Protein 3Q8I (pdb70)

Organism: Anopheles gambiae (NCBI:txid7165)

B-factor: mean 22.58, std 7.29, range [9.78, 54.96]

InterPro domains:
  IPR006170 Pheromone/general odorant binding protein [PF01395] (26-139)
  IPR006170 Pheromone/general odorant binding protein [SM00708] (39-143)
  IPR036728 Pheromone/general odorant binding protein superfamily [G3DSA:1.10.238.20] (27-150)
  IPR036728 Pheromone/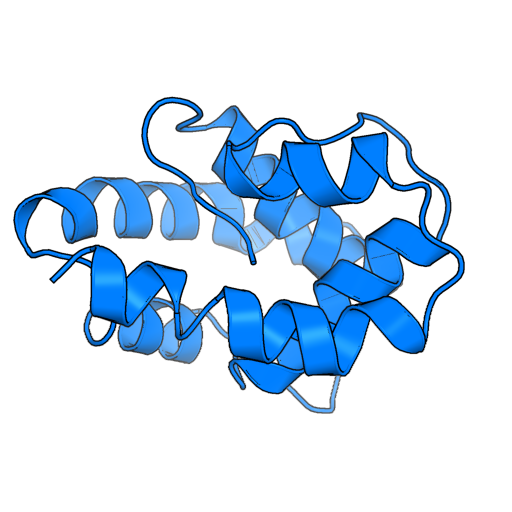general odorant binding protein superfamily [SSF47565] (26-150)

Sequence (123 aa):
TMKQLTNSSMDMMRQACAPKFKVEEAELHGLRKSIFPANPDKELKCYAMCIAQMAGTMTKKGEISFSKTMAQIEEAMLLPPEMKTMAKEALTHCKDTQTSYKDPCDKAYFSAKCAADFTPDTFMFP

Foldseek 3Di:
DVCVLVVVQVVLCVVQLVVFPDDPVQSVVQQLLDHDPDDDLRVLVSLVSSQVVLVQQDPQLAGHLVSQLVCLVPRDDPVQSVLQNVLCVQLVCVLVVDPDSSCSRRVSSNSSSVSCSPRRGHD

Radius of gyration: 13.11 Å; Cα contacts (8 Å, |Δi|>4): 155; chains: 1; bounding box: 26×31×33 Å

Solvent-accessible surface area: 7012 Å² total; per-residue (Å²): 122,83,73,124,11,47,88,32,8,47,124,38,51,128,41,0,15,108,141,45,186,32,58,154,83,60,19,121,11,0,30,164,7,120,17,29,78,131,11,86,131,52,1,25,29,0,1,35,18,6,14,74,95,34,37,12,8,54,108,93,3,101,27,21,71,81,115,30,61,59,73,14,87,78,72,36,36,105,155,42,37,95,81,19,67,85,3,22,75,116,7,84,97,33,25,110,96,67,205,48,42,10,26,31,6,0,31,17,10,40,29,9,1,88,71,15,74,139,44,47,59,20,12

Secondary structure (DSSP, 8-state):
-HHHHHHHHHHHHHHHGGGS---HHHHHHHHTT---SS--HHHHHHHHHHHHHTT-B-TTSPBPHHHHHHHHHHHS-GGGHHHHHHHHHHHTTGGGG-SSHHHHHHHHHHHHHHH-TTT----

Structure (mmCIF, N/CA/C/O backbone):
data_3Q8I
#
_entry.id   3Q8I
#
_cell.length_a   55.239
_cell.length_b   66.364
_cell.length_c   33.666
_cell.angle_alpha   90.00
_cell.angle_beta   90.00
_cell.angle_gamma   90.00
#
_symmetry.space_group_name_H-M   'P 21 21 2'
#
loop_
_entity.id
_entity.type
_entity.pdbx_description
1 polymer 'Odorant binding protein'
2 non-polymer 'PHOSPHATE ION'
3 non-polymer INDOLE
4 water water
#
loop_
_atom_site.group_PDB
_atom_site.id
_atom_site.type_symbol
_atom_site.label_atom_id
_atom_site.label_alt_id
_atom_site.label_comp_id
_atom_site.label_asym_id
_atom_site.label_entity_id
_atom_site.label_seq_id
_atom_site.pdbx_PDB_ins_code
_atom_site.Cartn_x
_atom_site.Cartn_y
_atom_site.Cartn_z
_atom_site.occupancy
_atom_site.B_iso_or_equiv
_atom_site.auth_seq_id
_atom_site.auth_comp_id
_atom_site.auth_asym_id
_atom_site.auth_atom_id
_atom_site.pdbx_PDB_model_num
ATOM 1 N N . THR A 1 2 ? 1.091 1.432 5.261 1.00 27.74 2 THR A N 1
ATOM 2 C CA . THR A 1 2 ? 1.722 2.696 4.796 1.00 28.80 2 THR A CA 1
ATOM 3 C C . THR A 1 2 ? 2.627 3.170 5.925 1.00 27.77 2 THR A C 1
ATOM 4 O O . THR A 1 2 ? 2.475 2.702 7.062 1.00 26.89 2 THR A O 1
ATOM 8 N N . MET A 1 3 ? 3.545 4.092 5.630 1.00 28.04 3 MET A N 1
ATOM 9 C CA . MET A 1 3 ? 4.416 4.655 6.663 1.00 28.51 3 MET A CA 1
ATOM 10 C C . MET A 1 3 ? 3.624 5.360 7.757 1.00 27.48 3 MET A C 1
ATOM 11 O O . MET A 1 3 ? 4.037 5.337 8.912 1.00 27.48 3 MET A O 1
ATOM 16 N N . LYS A 1 4 ? 2.506 5.990 7.398 1.00 26.78 4 LYS A N 1
ATOM 17 C CA . LYS A 1 4 ? 1.671 6.684 8.393 1.00 26.60 4 LYS A CA 1
ATOM 18 C C . LYS A 1 4 ? 1.050 5.715 9.406 1.00 25.67 4 LYS A C 1
ATOM 19 O O . LYS A 1 4 ? 0.980 6.047 10.591 1.00 25.78 4 LYS A O 1
ATOM 21 N N . GLN A 1 5 ? 0.588 4.548 8.937 1.00 24.82 5 GLN A N 1
ATOM 22 C CA . GLN A 1 5 ? 0.101 3.474 9.806 1.00 24.34 5 GLN A CA 1
ATOM 23 C C . GLN A 1 5 ? 1.229 3.021 10.754 1.00 23.95 5 GLN A C 1
ATOM 24 O O . GLN A 1 5 ? 1.004 2.812 11.946 1.00 24.01 5 GLN A O 1
ATOM 30 N N . LEU A 1 6 ? 2.427 2.838 10.215 1.00 22.98 6 LEU A N 1
ATOM 31 C CA . LEU A 1 6 ? 3.552 2.411 11.033 1.00 23.11 6 LEU A CA 1
ATOM 32 C C . LEU A 1 6 ? 3.931 3.492 12.056 1.00 22.09 6 LEU A C 1
ATOM 33 O O . LEU A 1 6 ? 4.045 3.193 13.234 1.00 21.53 6 LEU A O 1
ATOM 38 N N . THR A 1 7 ? 4.093 4.734 11.596 1.00 22.95 7 THR A N 1
ATOM 39 C CA . THR A 1 7 ? 4.427 5.889 12.454 1.00 23.46 7 THR A CA 1
ATOM 40 C C . THR A 1 7 ? 3.381 6.102 13.524 1.00 22.23 7 THR A C 1
ATOM 41 O O . THR A 1 7 ? 3.720 6.370 14.689 1.00 22.44 7 THR A O 1
ATOM 45 N N . ASN A 1 8 ? 2.107 6.016 13.139 1.00 20.65 8 ASN A N 1
ATOM 46 C CA . ASN A 1 8 ? 1.027 6.214 14.109 1.00 20.21 8 ASN A CA 1
ATOM 47 C C . ASN A 1 8 ? 1.042 5.120 15.196 1.00 19.19 8 ASN A C 1
ATOM 48 O O . ASN A 1 8 ? 0.785 5.390 16.382 1.00 18.15 8 ASN A O 1
ATOM 53 N N A SER A 1 9 ? 1.333 3.894 14.764 0.50 18.27 9 SER A N 1
ATOM 54 N N B SER A 1 9 ? 1.345 3.891 14.783 0.50 18.47 9 SER A N 1
ATOM 55 C CA A SER A 1 9 ? 1.484 2.742 15.658 0.50 17.79 9 SER A CA 1
ATOM 56 C CA B SER A 1 9 ? 1.453 2.764 15.716 0.50 18.17 9 SER A CA 1
ATOM 57 C C A SER A 1 9 ? 2.589 3.008 16.688 0.50 17.52 9 SER A C 1
ATOM 58 C C B SER A 1 9 ? 2.601 2.996 16.709 0.50 17.73 9 SER A C 1
ATOM 59 O O A SER A 1 9 ? 2.380 2.870 17.895 0.50 16.95 9 SER A O 1
ATOM 60 O O B SER A 1 9 ? 2.431 2.821 17.918 0.50 17.18 9 SER A O 1
ATOM 65 N N . MET A 1 10 ? 3.756 3.408 16.186 1.00 17.08 10 MET A N 1
ATOM 66 C CA . MET A 1 10 ? 4.908 3.760 17.020 1.00 17.43 10 MET A CA 1
ATOM 67 C C . MET A 1 10 ? 4.630 4.904 17.993 1.00 16.84 10 MET A C 1
ATOM 68 O O . MET A 1 10 ? 5.021 4.829 19.169 1.00 16.15 10 MET A O 1
ATOM 73 N N . ASP A 1 11 ? 3.917 5.930 17.523 1.00 17.62 11 ASP A N 1
ATOM 74 C CA . ASP A 1 11 ? 3.514 7.022 18.409 1.00 17.74 11 ASP A CA 1
ATOM 75 C C . ASP A 1 11 ? 2.657 6.511 19.540 1.00 17.42 11 ASP A C 1
ATOM 76 O O . ASP A 1 11 ? 2.802 6.966 20.683 1.00 16.19 11 ASP A O 1
ATOM 81 N N . MET A 1 12 ? 1.789 5.539 19.228 1.00 17.27 12 MET A N 1
ATOM 82 C CA . MET A 1 12 ? 0.879 4.972 20.227 1.00 18.63 12 MET A CA 1
ATOM 83 C C . MET A 1 12 ? 1.660 4.267 21.366 1.00 17.87 12 MET A C 1
ATOM 84 O O . MET A 1 12 ? 1.368 4.437 22.558 1.00 17.82 12 MET A O 1
ATOM 89 N N . MET A 1 13 ? 2.665 3.499 20.973 1.00 16.25 13 MET A N 1
ATOM 90 C CA . MET A 1 13 ? 3.548 2.806 21.905 1.00 16.69 13 MET A CA 1
ATOM 91 C C . MET A 1 13 ? 4.377 3.811 22.701 1.00 15.19 13 MET A C 1
ATOM 92 O O . MET A 1 13 ? 4.490 3.700 23.916 1.00 14.38 13 MET A O 1
ATOM 97 N N . ARG A 1 14 ? 4.934 4.807 22.020 1.00 14.73 14 ARG A N 1
ATOM 98 C CA . ARG A 1 14 ? 5.647 5.865 22.734 1.00 15.70 14 ARG A CA 1
ATOM 99 C C . ARG A 1 14 ? 4.760 6.480 23.825 1.00 16.05 14 ARG A C 1
ATOM 100 O O . ARG A 1 14 ? 5.213 6.691 24.950 1.00 16.08 14 ARG A O 1
ATOM 108 N N . GLN A 1 15 ? 3.500 6.762 23.494 1.00 16.85 15 GLN A N 1
ATOM 109 C CA . GLN A 1 15 ? 2.631 7.549 24.391 1.00 19.22 15 GLN A CA 1
ATOM 110 C C . GLN A 1 15 ? 2.239 6.722 25.590 1.00 19.01 15 GLN A C 1
ATOM 111 O O . GLN A 1 15 ? 2.039 7.272 26.676 1.00 18.99 15 GLN A O 1
ATOM 117 N N . ALA A 1 16 ? 2.145 5.399 25.391 1.00 18.85 16 ALA A N 1
ATOM 118 C CA . ALA A 1 16 ? 1.905 4.466 26.498 1.00 19.70 16 ALA A CA 1
ATOM 119 C C . ALA A 1 16 ? 3.130 4.315 27.411 1.00 19.02 16 ALA A C 1
ATOM 120 O O . ALA A 1 16 ? 2.990 4.193 28.624 1.00 20.11 16 ALA A O 1
ATOM 122 N N . CYS A 1 17 ? 4.331 4.319 26.840 1.00 17.25 17 CYS A N 1
ATOM 123 C CA . CYS A 1 17 ? 5.511 4.082 27.663 1.00 16.85 17 CYS A CA 1
ATOM 124 C C . CYS A 1 17 ? 6.190 5.320 28.207 1.00 16.43 17 CYS A C 1
ATOM 125 O O . CYS A 1 17 ? 6.567 5.342 29.376 1.00 16.38 17 CYS A O 1
ATOM 128 N N . ALA A 1 18 ? 6.365 6.340 27.370 1.00 16.60 18 ALA A N 1
ATOM 129 C CA . ALA A 1 18 ? 7.158 7.510 27.761 1.00 17.86 18 ALA A CA 1
ATOM 130 C C . ALA A 1 18 ? 6.714 8.177 29.080 1.00 18.58 18 ALA A C 1
ATOM 131 O O . ALA A 1 18 ? 7.574 8.528 29.882 1.00 19.81 18 ALA A O 1
ATOM 133 N N . PRO A 1 19 ? 5.396 8.348 29.315 1.00 19.76 19 PRO A N 1
ATOM 134 C CA . PRO A 1 19 ? 5.000 9.027 30.560 1.00 21.55 19 PRO A CA 1
ATOM 135 C C . PRO A 1 19 ? 5.468 8.333 31.843 1.00 22.13 19 PRO A C 1
ATOM 136 O O . PRO A 1 19 ? 5.597 8.994 32.853 1.00 22.54 19 PRO A O 1
ATOM 140 N N . LYS A 1 20 ? 5.762 7.026 31.783 1.00 20.96 20 LYS A N 1
ATOM 141 C CA . LYS A 1 20 ? 6.184 6.267 32.974 1.00 22.23 20 LYS A CA 1
ATOM 142 C C . LYS A 1 20 ? 7.655 6.505 33.362 1.00 21.39 20 LYS A C 1
ATOM 143 O O . LYS A 1 20 ? 8.110 6.027 34.405 1.00 21.54 20 LYS A O 1
ATOM 149 N N . PHE A 1 21 ? 8.404 7.207 32.516 1.00 19.72 21 PHE A N 1
ATOM 150 C CA . PHE A 1 21 ? 9.843 7.366 32.736 1.00 20.09 21 PHE A CA 1
ATOM 151 C C . 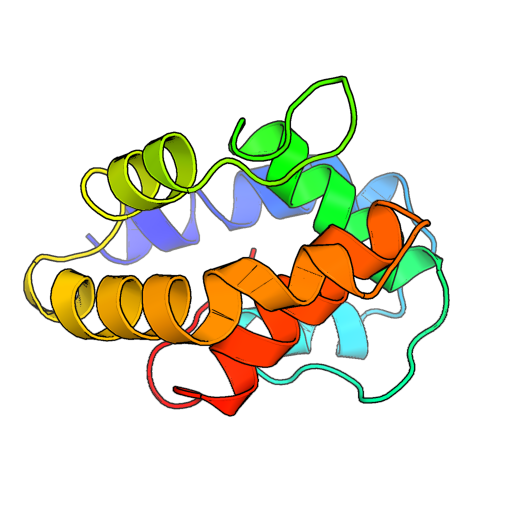PHE A 1 21 ? 10.257 8.836 32.622 1.00 21.60 21 PHE A C 1
ATOM 152 O O . PHE A 1 21 ? 9.663 9.583 31.822 1.00 21.70 21 PHE A O 1
ATOM 160 N N . LYS A 1 22 ? 11.268 9.233 33.407 1.00 21.99 22 LYS A N 1
ATOM 161 C CA . LYS A 1 22 ? 11.800 10.601 33.382 1.00 24.06 22 LYS A CA 1
ATOM 162 C C . LYS A 1 22 ? 12.855 10.736 32.274 1.00 24.22 22 LYS A C 1
ATOM 163 O O . LYS A 1 22 ? 14.032 10.989 32.527 1.00 24.15 22 LYS A O 1
ATOM 169 N N . VAL A 1 23 ? 12.417 10.565 31.038 1.00 22.15 23 VAL A N 1
ATOM 170 C CA . VAL A 1 23 ? 13.324 10.651 29.891 1.00 22.30 23 VAL A CA 1
ATOM 171 C C . VAL A 1 23 ? 13.543 12.104 29.456 1.00 24.22 23 VAL A C 1
ATOM 172 O O . VAL A 1 23 ? 12.666 12.956 29.651 1.00 25.60 23 VAL A O 1
ATOM 176 N N . GLU A 1 24 ? 14.711 12.392 28.882 1.00 24.72 24 GLU A N 1
ATOM 177 C CA . GLU A 1 24 ? 14.996 13.733 28.391 1.00 25.38 24 GLU A CA 1
ATOM 178 C C . GLU A 1 24 ? 14.433 13.763 26.988 1.00 25.43 24 GLU A C 1
ATOM 179 O O . GLU A 1 24 ? 14.640 12.812 26.215 1.00 25.30 24 GLU A O 1
ATOM 181 N N . GLU A 1 25 ? 13.688 14.824 26.682 1.00 25.13 25 GLU A N 1
ATOM 182 C CA . GLU A 1 25 ? 12.883 14.926 25.450 1.00 25.43 25 GLU A CA 1
ATOM 183 C C . GLU A 1 25 ? 13.737 14.732 24.176 1.00 24.30 25 GLU A C 1
ATOM 184 O O . GLU A 1 25 ? 13.318 14.057 23.238 1.00 24.28 25 GLU A O 1
ATOM 190 N N . ALA A 1 26 ? 14.927 15.328 24.135 1.00 23.71 26 ALA A N 1
ATOM 191 C CA . ALA A 1 26 ? 15.777 15.207 22.951 1.00 23.06 26 ALA A CA 1
ATOM 192 C C . ALA A 1 26 ? 16.204 13.753 22.746 1.00 21.78 26 ALA A C 1
ATOM 193 O O . ALA A 1 26 ? 16.294 13.277 21.611 1.00 21.72 26 ALA A O 1
ATOM 195 N N . GLU A 1 27 ? 16.501 13.069 23.848 1.00 21.06 27 GLU A N 1
ATOM 196 C CA . GLU A 1 27 ? 16.986 11.693 23.807 1.00 20.94 27 GLU A CA 1
ATOM 197 C C . GLU A 1 27 ? 15.867 10.779 23.310 1.00 19.31 27 GLU A C 1
ATOM 198 O O . GLU A 1 27 ? 16.085 9.951 22.445 1.00 18.10 27 GLU A O 1
ATOM 204 N N . LEU A 1 28 ? 14.653 10.993 23.815 1.00 19.64 28 LEU A N 1
ATOM 205 C CA . LEU A 1 28 ? 13.488 10.210 23.377 1.00 18.55 28 LEU A CA 1
ATOM 206 C C . LEU A 1 28 ? 13.273 10.400 21.874 1.00 18.72 28 LEU A C 1
ATOM 207 O O . LEU A 1 28 ? 13.156 9.429 21.124 1.00 17.80 28 LEU A O 1
ATOM 212 N N . HIS A 1 29 ? 13.246 11.664 21.430 1.00 19.21 29 HIS A N 1
ATOM 213 C CA . HIS A 1 29 ? 13.026 12.000 20.018 1.00 18.52 29 HIS A CA 1
ATOM 214 C C . HIS A 1 29 ? 14.038 11.346 19.059 1.00 18.08 29 HIS A C 1
ATOM 215 O O . HIS A 1 29 ? 13.699 10.924 17.932 1.00 17.60 29 HIS A O 1
ATOM 222 N N . GLY A 1 30 ? 15.297 11.299 19.486 1.00 16.67 30 GLY A N 1
ATOM 223 C CA . GLY A 1 30 ? 16.363 10.793 18.633 1.00 16.15 30 GLY A CA 1
ATOM 224 C C . GLY A 1 30 ? 16.221 9.315 18.300 1.00 14.96 30 GLY A C 1
ATOM 225 O O . GLY A 1 30 ? 16.634 8.876 17.224 1.00 13.80 30 GLY A O 1
ATOM 226 N N . LEU A 1 31 ? 15.619 8.548 19.208 1.00 14.59 31 LEU A N 1
ATOM 227 C CA . LEU A 1 31 ? 15.508 7.113 18.998 1.00 14.33 31 LEU A CA 1
ATOM 228 C C . LEU A 1 31 ? 14.720 6.777 17.727 1.00 1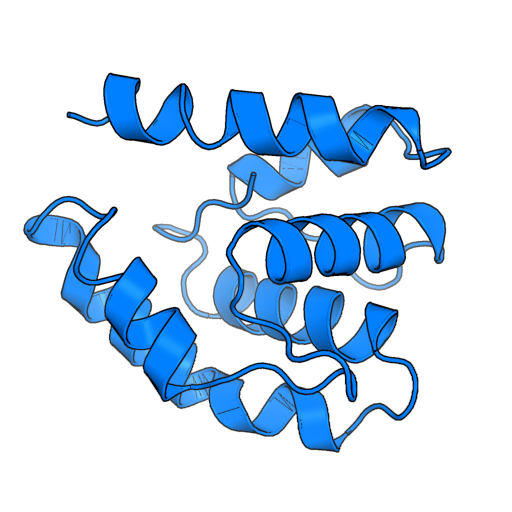5.03 31 LEU A C 1
ATOM 229 O O . LEU A 1 31 ? 15.045 5.805 17.030 1.00 14.41 31 LEU A O 1
ATOM 234 N N . ARG A 1 32 ? 13.723 7.609 17.395 1.00 16.04 32 ARG A N 1
ATOM 235 C CA . ARG A 1 32 ? 12.864 7.357 16.225 1.00 17.17 32 ARG A CA 1
ATOM 236 C C . ARG A 1 32 ? 13.680 7.328 14.952 1.00 18.14 32 ARG A C 1
ATOM 237 O O . ARG A 1 32 ? 13.364 6.587 14.032 1.00 18.12 32 ARG A O 1
ATOM 245 N N . LYS A 1 33 ? 14.745 8.130 14.906 1.00 18.78 33 LYS A N 1
ATOM 246 C CA . LYS A 1 33 ? 15.600 8.137 13.720 1.00 19.86 33 LYS A CA 1
ATOM 247 C C . LYS A 1 33 ? 16.952 7.437 13.961 1.00 19.27 33 LYS A C 1
ATOM 248 O O . LYS A 1 33 ? 17.950 7.793 13.358 1.00 20.21 33 LYS A O 1
ATOM 254 N N . SER A 1 34 ? 16.978 6.445 14.840 1.00 17.88 34 SER A N 1
ATOM 255 C CA . SER A 1 34 ? 18.196 5.661 15.061 1.00 18.21 34 SER A CA 1
ATOM 256 C C . SER A 1 34 ? 19.376 6.378 15.699 1.00 17.12 34 SER A C 1
ATOM 257 O O . SER A 1 34 ? 20.522 5.990 15.464 1.00 18.00 34 SER A O 1
ATOM 260 N N . ILE A 1 35 ? 19.111 7.431 16.461 1.00 16.41 35 ILE A N 1
ATOM 261 C CA . ILE A 1 35 ? 20.168 8.130 17.176 1.00 16.71 35 ILE A CA 1
ATOM 262 C C . ILE A 1 35 ? 20.070 7.661 18.619 1.00 15.45 35 ILE A C 1
ATOM 263 O O . ILE A 1 35 ? 19.168 8.082 19.348 1.00 14.48 35 ILE A O 1
ATOM 268 N N . PHE A 1 36 ? 20.987 6.777 19.024 1.00 15.65 36 PHE A N 1
ATOM 269 C CA . PHE A 1 36 ? 20.896 6.118 20.348 1.00 14.95 36 PHE A CA 1
ATOM 270 C C . PHE A 1 36 ? 22.051 6.576 21.207 1.00 15.75 36 PHE A C 1
ATOM 271 O O . PHE A 1 36 ? 23.198 6.350 20.838 1.00 16.99 36 PHE A O 1
ATOM 279 N N . PRO A 1 37 ? 21.762 7.275 22.327 1.00 15.86 37 PRO A N 1
ATOM 280 C CA . PRO A 1 37 ? 22.865 7.694 23.190 1.00 15.94 37 PRO A CA 1
ATOM 281 C C . PRO A 1 37 ? 23.748 6.499 23.620 1.00 15.58 37 PRO A C 1
ATOM 282 O O . PRO A 1 37 ? 23.243 5.387 23.877 1.00 15.41 37 PRO A O 1
ATOM 286 N N . ALA A 1 38 ? 25.045 6.750 23.729 1.00 14.67 38 ALA A N 1
ATOM 287 C CA . ALA A 1 38 ? 26.029 5.720 24.074 1.00 14.82 38 ALA A CA 1
ATOM 288 C C . ALA A 1 38 ? 25.766 5.117 25.459 1.00 15.24 38 ALA A C 1
ATOM 289 O O . ALA A 1 38 ? 25.879 3.891 25.671 1.00 15.92 38 ALA A O 1
ATOM 291 N N . ASN A 1 39 ? 25.467 5.970 26.426 1.00 15.52 39 ASN A N 1
ATOM 292 C CA . ASN A 1 39 ? 25.461 5.506 27.826 1.00 16.75 39 ASN A CA 1
ATOM 293 C C . ASN A 1 39 ? 24.398 6.248 28.617 1.00 17.07 39 ASN A C 1
ATOM 294 O O . ASN A 1 39 ? 24.724 6.959 29.574 1.00 18.16 39 ASN A O 1
ATOM 299 N N . PRO A 1 40 ? 23.115 6.099 28.225 1.00 16.65 40 PRO A N 1
ATOM 300 C CA . PRO A 1 40 ? 22.061 6.892 28.880 1.00 17.28 40 PRO A CA 1
ATOM 301 C C . PRO A 1 40 ? 21.717 6.396 30.278 1.00 18.85 40 PRO A C 1
ATOM 302 O O . PRO A 1 40 ? 22.102 5.288 30.660 1.00 18.16 40 PRO A O 1
ATOM 306 N N . ASP A 1 41 ? 20.964 7.198 31.022 1.00 20.52 41 ASP A N 1
ATOM 307 C CA . ASP A 1 41 ? 20.469 6.772 32.324 1.00 22.35 41 ASP A CA 1
ATOM 308 C C . ASP A 1 41 ? 19.393 5.685 32.167 1.00 21.83 41 ASP A C 1
ATOM 309 O O . ASP A 1 41 ? 18.885 5.442 31.063 1.00 20.34 41 ASP A O 1
ATOM 314 N N . LYS A 1 42 ? 19.047 5.033 33.269 1.00 22.44 42 LYS A N 1
ATOM 315 C CA . LYS A 1 42 ? 18.071 3.950 33.259 1.00 22.41 42 LYS A CA 1
ATOM 316 C C . LYS A 1 42 ? 16.650 4.318 32.821 1.00 20.68 42 LYS A C 1
ATOM 317 O O . LYS A 1 42 ? 15.879 3.427 32.471 1.00 20.46 42 LYS A O 1
ATOM 323 N N . GLU A 1 43 ? 16.294 5.600 32.858 1.00 19.55 43 GLU A N 1
ATOM 324 C CA . GLU A 1 43 ? 14.969 6.038 32.416 1.00 19.01 43 GLU A CA 1
ATOM 325 C C . GLU A 1 43 ? 14.792 5.731 30.931 1.00 17.59 43 GLU A C 1
ATOM 326 O O . GLU A 1 43 ? 13.758 5.176 30.508 1.00 17.19 43 GLU A O 1
ATOM 332 N N . LEU A 1 44 ? 15.796 6.085 30.139 1.00 15.37 44 LEU A N 1
ATOM 333 C CA . LEU A 1 44 ? 15.721 5.819 28.703 1.00 15.15 44 LEU A CA 1
ATOM 334 C C . LEU A 1 44 ? 15.833 4.332 28.425 1.00 14.25 44 LEU A C 1
ATOM 335 O O . LEU A 1 44 ? 15.135 3.815 27.563 1.00 14.10 44 LEU A O 1
ATOM 340 N N . LYS A 1 45 ? 16.688 3.645 29.170 1.00 14.24 45 LYS A N 1
ATOM 341 C CA . LYS A 1 45 ? 16.865 2.199 28.929 1.00 14.30 45 LYS A CA 1
ATOM 342 C C . LYS A 1 45 ? 15.624 1.418 29.315 1.00 13.81 45 LYS A C 1
ATOM 343 O O . LYS A 1 45 ? 15.210 0.524 28.601 1.00 13.14 45 LYS A O 1
ATOM 349 N N . CYS A 1 46 ? 15.012 1.763 30.438 1.00 14.50 46 CYS A N 1
ATOM 350 C CA . CYS A 1 46 ? 13.776 1.092 30.822 1.00 15.40 46 CYS A CA 1
ATOM 351 C C . CYS A 1 46 ? 12.575 1.479 29.956 1.00 15.06 46 CYS A C 1
ATOM 352 O O . CYS A 1 46 ? 11.650 0.662 29.754 1.00 14.87 46 CYS A O 1
ATOM 355 N N . TYR A 1 47 ? 12.587 2.694 29.410 1.00 15.01 47 TYR A N 1
ATOM 356 C CA . TYR A 1 47 ? 11.613 3.015 28.365 1.00 14.51 47 TYR A CA 1
ATOM 357 C C . TYR A 1 47 ? 11.738 2.010 27.187 1.00 13.76 47 TYR A C 1
ATOM 358 O O . TYR A 1 47 ? 10.735 1.515 26.670 1.00 12.68 47 TYR A O 1
ATOM 367 N N . ALA A 1 48 ? 12.963 1.724 26.758 1.00 12.88 48 ALA A N 1
ATOM 368 C CA . ALA A 1 48 ? 13.151 0.737 25.669 1.00 13.19 48 ALA A CA 1
ATOM 369 C C . ALA A 1 48 ? 12.578 -0.644 26.025 1.00 13.31 48 ALA A C 1
ATOM 370 O O . ALA A 1 48 ? 12.056 -1.343 25.161 1.00 14.51 48 ALA A O 1
ATOM 372 N N . MET A 1 49 ? 12.704 -1.050 27.287 1.00 13.29 49 MET A N 1
ATOM 373 C CA . MET A 1 49 ? 12.107 -2.301 27.745 1.00 12.67 49 MET A CA 1
ATOM 374 C C . MET A 1 49 ? 10.586 -2.234 27.721 1.00 13.57 49 MET A C 1
ATOM 375 O O . MET A 1 49 ? 9.943 -3.189 27.308 1.00 13.42 49 MET A O 1
ATOM 380 N N . CYS A 1 50 ? 10.023 -1.084 28.118 1.00 13.49 50 CYS A N 1
ATOM 381 C CA . CYS A 1 50 ? 8.591 -0.891 28.105 1.00 13.97 50 CYS A CA 1
ATOM 382 C C . CYS A 1 50 ? 8.043 -1.101 26.690 1.00 13.56 50 CYS A C 1
ATOM 383 O O . CYS A 1 50 ? 7.005 -1.752 26.492 1.00 13.97 50 CYS A O 1
ATOM 386 N N . ILE A 1 51 ? 8.760 -0.550 25.714 1.00 13.28 51 ILE A N 1
ATOM 387 C CA . ILE A 1 51 ? 8.389 -0.655 24.319 1.00 12.78 51 ILE A CA 1
ATOM 388 C C . ILE A 1 51 ? 8.488 -2.129 23.859 1.00 14.29 51 ILE A C 1
ATOM 389 O O . ILE A 1 51 ? 7.584 -2.617 23.197 1.00 14.33 51 ILE A O 1
ATOM 394 N N . ALA A 1 52 ? 9.597 -2.808 24.166 1.00 14.39 52 ALA A N 1
ATOM 395 C CA . ALA A 1 52 ? 9.755 -4.215 23.807 1.00 17.01 52 ALA A CA 1
ATOM 396 C C . ALA A 1 52 ? 8.627 -5.061 24.387 1.00 19.17 52 ALA A C 1
ATOM 397 O O . ALA A 1 52 ? 8.098 -5.951 23.722 1.00 19.91 52 ALA A O 1
ATOM 399 N N . GLN A 1 53 ? 8.255 -4.787 25.632 1.00 20.70 53 GLN A N 1
ATOM 400 C CA . GLN A 1 53 ? 7.232 -5.583 26.288 1.00 22.97 53 GLN A CA 1
ATOM 401 C C . GLN A 1 53 ? 5.886 -5.304 25.637 1.00 24.04 53 GLN A C 1
ATOM 402 O O . GLN A 1 53 ? 5.131 -6.233 25.375 1.00 24.67 53 GLN A O 1
ATOM 408 N N . MET A 1 54 ? 5.642 -4.036 25.291 1.00 24.16 54 MET A N 1
ATOM 409 C CA . MET A 1 54 ? 4.451 -3.631 24.547 1.00 24.80 54 MET A CA 1
ATOM 410 C C . MET A 1 54 ? 4.360 -4.301 23.167 1.00 24.47 54 MET A C 1
ATOM 411 O O . MET A 1 54 ? 3.290 -4.756 22.775 1.00 24.34 54 MET A O 1
ATOM 416 N N . ALA A 1 55 ? 5.468 -4.349 22.428 1.00 23.45 55 ALA A N 1
ATOM 417 C CA . ALA A 1 55 ? 5.494 -5.100 21.161 1.00 24.69 55 ALA A CA 1
ATOM 418 C C . ALA A 1 55 ? 5.416 -6.624 21.383 1.00 25.70 55 ALA A C 1
ATOM 419 O O . ALA A 1 55 ? 5.346 -7.388 20.425 1.00 26.36 55 ALA A O 1
ATOM 421 N N . GLY A 1 56 ? 5.459 -7.045 22.648 1.00 26.71 56 GLY A N 1
ATOM 422 C CA . GLY A 1 56 ? 5.348 -8.456 23.044 1.00 29.47 56 GLY A CA 1
ATOM 423 C C . GLY A 1 56 ? 6.570 -9.284 22.696 1.00 30.82 56 GLY A C 1
ATOM 424 O O . GLY A 1 56 ? 6.487 -10.522 22.634 1.00 32.61 56 GLY A O 1
ATOM 425 N N . THR A 1 57 ? 7.693 -8.611 22.434 1.00 29.99 57 THR A N 1
ATOM 426 C CA . THR A 1 57 ? 8.917 -9.265 21.981 1.00 30.63 57 THR A CA 1
ATOM 427 C C . THR A 1 57 ? 9.869 -9.568 23.124 1.00 31.41 57 THR A C 1
ATOM 428 O O . THR A 1 57 ? 10.842 -10.314 22.951 1.00 30.88 57 THR A O 1
ATOM 432 N N . MET A 1 58 ? 9.625 -8.948 24.270 1.00 35.79 58 MET A N 1
ATOM 433 C CA . MET A 1 58 ? 10.369 -9.287 25.457 1.00 36.86 58 MET A CA 1
ATOM 434 C C . MET A 1 58 ? 9.442 -10.067 26.348 1.00 38.92 58 MET A C 1
ATOM 435 O O . MET A 1 58 ? 8.354 -9.602 26.673 1.00 40.98 58 MET A O 1
ATOM 440 N N . THR A 1 59 ? 9.886 -11.264 26.719 1.00 39.38 59 THR A N 1
ATOM 441 C CA . THR A 1 59 ? 9.122 -12.184 27.544 1.00 41.28 59 THR A CA 1
ATOM 442 C C . THR A 1 59 ? 8.961 -11.621 28.942 1.00 43.25 59 THR A C 1
ATOM 443 O O . THR A 1 59 ? 9.497 -10.539 29.249 1.00 42.90 59 THR A O 1
ATOM 447 N N . LYS A 1 60 ? 8.227 -12.358 29.786 1.00 44.87 60 LYS A N 1
ATOM 448 C CA . LYS A 1 60 ? 8.014 -11.972 31.168 1.00 46.25 60 LYS A CA 1
ATOM 449 C C . LYS A 1 60 ? 9.337 -12.123 31.884 1.00 45.75 60 LYS A C 1
ATOM 450 O O . LYS A 1 60 ? 9.730 -11.245 32.655 1.00 46.74 60 LYS A O 1
ATOM 452 N N . LYS A 1 61 ? 10.017 -13.239 31.606 1.00 44.24 61 LYS A N 1
ATOM 453 C CA . LYS A 1 61 ? 11.365 -13.517 32.123 1.00 42.59 61 LYS A CA 1
ATOM 454 C C . LYS A 1 61 ? 12.422 -12.475 31.699 1.00 40.02 61 LYS A C 1
ATOM 455 O O . LYS A 1 61 ? 13.552 -12.510 32.181 1.00 40.01 61 LYS A O 1
ATOM 457 N N . GLY A 1 62 ? 12.068 -11.590 30.770 1.00 38.10 62 GLY A N 1
ATOM 458 C CA . GLY A 1 62 ? 12.949 -10.496 30.395 1.00 34.92 62 GLY A CA 1
ATOM 459 C C . GLY A 1 62 ? 13.962 -10.820 29.307 1.00 32.55 62 GLY A C 1
ATOM 460 O O . GLY A 1 62 ? 14.986 -10.138 29.195 1.00 31.82 62 GLY A O 1
ATOM 461 N N . GLU A 1 63 ? 13.675 -11.840 28.499 1.00 29.97 63 GLU A N 1
ATOM 462 C CA . GLU A 1 63 ? 14.468 -12.114 27.305 1.00 28.22 63 GLU A CA 1
ATOM 463 C C . GLU A 1 63 ? 13.775 -11.583 26.084 1.00 26.19 63 GLU A C 1
ATOM 464 O O . GLU A 1 63 ? 12.547 -11.566 26.014 1.00 26.24 63 GLU A O 1
ATOM 470 N N . ILE A 1 64 ? 14.563 -11.174 25.105 1.00 24.47 64 ILE A N 1
ATOM 471 C CA . ILE A 1 64 ? 14.009 -10.702 23.840 1.00 23.74 64 ILE A CA 1
ATOM 472 C C . ILE A 1 64 ? 13.853 -11.902 22.911 1.00 22.55 64 ILE A C 1
ATOM 473 O O . ILE A 1 64 ? 14.816 -12.594 22.586 1.00 22.18 64 ILE A O 1
ATOM 478 N N . SER A 1 65 ? 12.627 -12.147 22.495 1.00 22.17 65 SER A N 1
ATOM 479 C CA . SER A 1 65 ? 12.327 -13.260 21.601 1.00 20.62 65 SER A CA 1
ATOM 480 C C . SER A 1 65 ? 12.686 -12.941 20.155 1.00 19.56 65 SER A C 1
ATOM 481 O O . SER A 1 65 ? 12.159 -11.999 19.557 1.00 18.52 65 SER A O 1
ATOM 484 N N . PHE A 1 66 ? 13.569 -13.761 19.582 1.00 19.38 66 PHE A N 1
ATOM 485 C CA . PHE A 1 66 ? 13.934 -13.683 18.154 1.00 18.72 66 PHE A CA 1
ATOM 486 C C . PHE A 1 66 ? 12.736 -13.942 17.222 1.00 18.42 66 PHE A C 1
ATOM 487 O O . PHE A 1 66 ? 12.469 -13.170 16.287 1.00 17.33 66 PHE A O 1
ATOM 495 N N . SER A 1 67 ? 12.018 -15.028 17.487 1.00 18.75 67 SER A N 1
ATOM 496 C CA . SER A 1 67 ? 10.870 -15.402 16.658 1.00 19.23 67 SER A CA 1
ATOM 497 C C . SER A 1 67 ? 9.778 -14.327 16.714 1.00 18.85 67 SER A C 1
ATOM 498 O O . SER A 1 67 ? 9.226 -13.979 15.678 1.00 18.75 67 SER A O 1
ATOM 501 N N . LYS A 1 68 ? 9.486 -13.800 17.901 1.00 18.00 68 LYS A N 1
ATOM 502 C CA . LYS A 1 68 ? 8.480 -12.739 18.012 1.00 19.01 68 LYS A CA 1
ATOM 503 C C . LYS A 1 68 ? 8.915 -11.417 17.331 1.00 18.02 68 LYS A C 1
ATOM 504 O O . LYS A 1 68 ? 8.100 -10.738 16.707 1.00 17.69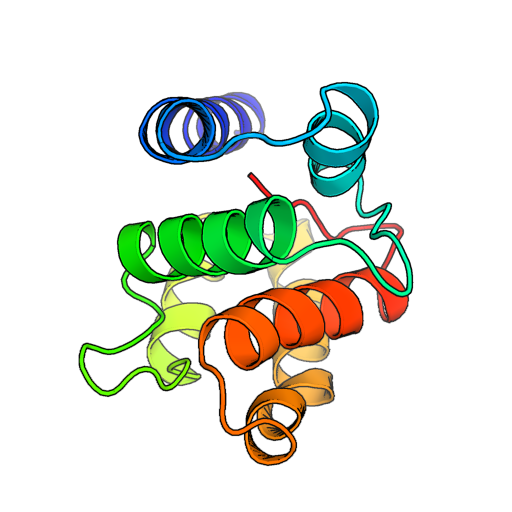 68 LYS A O 1
ATOM 510 N N . THR A 1 69 ? 10.195 -11.074 17.419 1.00 17.17 69 THR A N 1
ATOM 511 C CA . THR A 1 69 ? 10.685 -9.860 16.735 1.00 16.99 69 THR A CA 1
ATOM 512 C C . THR A 1 69 ? 10.639 -10.030 15.210 1.00 17.12 69 THR A C 1
ATOM 513 O O . THR A 1 69 ? 10.224 -9.106 14.497 1.00 17.29 69 THR A O 1
ATOM 517 N N . MET A 1 70 ? 11.045 -11.205 14.711 1.00 16.86 70 MET A N 1
ATOM 518 C CA . MET A 1 70 ? 10.883 -11.537 13.294 1.00 17.67 70 MET A CA 1
ATOM 519 C C . MET A 1 70 ? 9.440 -11.401 12.802 1.00 17.22 70 MET A C 1
ATOM 520 O O . MET A 1 70 ? 9.202 -10.889 11.714 1.00 16.16 70 MET A O 1
ATOM 525 N N . ALA A 1 71 ? 8.496 -11.927 13.576 1.00 17.90 71 ALA A N 1
ATOM 526 C CA . ALA A 1 71 ? 7.074 -11.828 13.266 1.00 18.83 71 ALA A CA 1
ATOM 527 C C . ALA A 1 71 ? 6.588 -10.381 13.242 1.00 19.70 71 ALA A C 1
ATOM 528 O O . ALA A 1 71 ? 5.747 -10.020 12.389 1.00 20.91 71 ALA A O 1
ATOM 530 N N . GLN A 1 72 ? 7.082 -9.558 14.180 1.00 19.46 72 GLN A N 1
ATOM 531 C CA . GLN A 1 72 ? 6.718 -8.124 14.226 1.00 19.68 72 GLN A CA 1
ATOM 532 C C . GLN A 1 72 ? 7.242 -7.429 12.987 1.00 18.82 72 GLN A C 1
ATOM 533 O O . GLN A 1 72 ? 6.533 -6.605 12.383 1.00 18.29 72 GLN A O 1
ATOM 539 N N . ILE A 1 73 ? 8.484 -7.748 12.630 1.00 18.06 73 ILE A N 1
ATOM 540 C CA . ILE A 1 73 ? 9.096 -7.252 11.369 1.00 18.84 73 ILE A CA 1
ATOM 541 C C . ILE A 1 73 ? 8.238 -7.559 10.143 1.00 18.82 73 ILE A C 1
ATOM 542 O O . ILE A 1 73 ? 7.971 -6.654 9.321 1.00 19.03 73 ILE A O 1
ATOM 547 N N A GLU A 1 74 ? 7.809 -8.819 10.018 0.50 19.40 74 GLU A N 1
ATOM 548 N N B GLU A 1 74 ? 7.817 -8.823 10.027 0.50 19.34 74 GLU A N 1
ATOM 549 C CA A GLU A 1 74 ? 7.011 -9.262 8.868 0.50 19.62 74 GLU A CA 1
ATOM 550 C CA B GLU A 1 74 ? 6.996 -9.303 8.908 0.50 19.56 74 GLU A CA 1
ATOM 551 C C A GLU A 1 74 ? 5.633 -8.607 8.806 0.50 20.12 74 GLU A C 1
ATOM 552 C C B GLU A 1 74 ? 5.647 -8.604 8.815 0.50 20.06 74 GLU A C 1
ATOM 553 O O A GLU A 1 74 ? 5.116 -8.346 7.716 0.50 20.50 74 GLU A O 1
ATOM 554 O O B GLU A 1 74 ? 5.164 -8.313 7.717 0.50 20.44 74 GLU A O 1
ATOM 565 N N . ALA A 1 75 ? 5.042 -8.349 9.973 1.00 20.35 75 ALA A N 1
ATOM 566 C CA . ALA A 1 75 ? 3.744 -7.684 10.048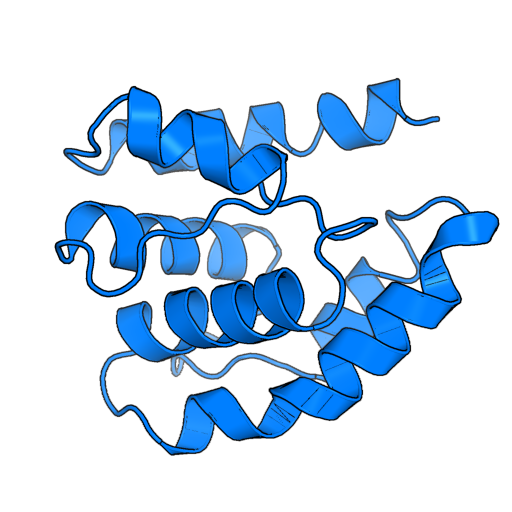 1.00 21.18 75 ALA A CA 1
ATOM 567 C C . ALA A 1 75 ? 3.798 -6.165 9.815 1.00 21.59 75 ALA A C 1
ATOM 568 O O . ALA A 1 75 ? 2.926 -5.607 9.138 1.00 22.06 75 ALA A O 1
ATOM 570 N N . MET A 1 76 ? 4.808 -5.495 10.358 1.00 21.78 76 MET A N 1
ATOM 571 C CA . MET A 1 76 ? 4.735 -4.032 10.515 1.00 23.04 76 MET A CA 1
ATOM 572 C C . MET A 1 76 ? 5.478 -3.214 9.469 1.00 23.23 76 MET A C 1
ATOM 573 O O . MET A 1 76 ? 5.052 -2.105 9.131 1.00 22.96 76 MET A O 1
ATOM 578 N N A LEU A 1 77 ? 6.586 -3.759 8.971 0.50 23.44 77 LEU A N 1
ATOM 579 N N B LEU A 1 77 ? 6.590 -3.758 8.973 0.50 23.42 77 LEU A N 1
ATOM 580 C CA A LEU A 1 77 ? 7.455 -3.045 8.036 0.50 24.53 77 LEU A CA 1
ATOM 581 C CA B LEU A 1 77 ? 7.464 -3.047 8.035 0.50 24.49 77 LEU A CA 1
ATOM 582 C C A LEU A 1 77 ? 7.028 -3.147 6.557 0.50 25.39 77 LEU A C 1
ATOM 583 C C B LEU A 1 77 ? 7.026 -3.146 6.559 0.50 25.37 77 LEU A C 1
ATOM 584 O O A LEU A 1 77 ? 6.516 -4.178 6.136 0.50 25.59 77 LEU A O 1
ATOM 585 O O B LEU A 1 77 ? 6.512 -4.176 6.139 0.50 25.56 77 LEU A O 1
ATOM 594 N N . PRO A 1 78 ? 7.248 -2.075 5.764 1.00 26.68 78 PRO A N 1
ATOM 595 C CA . PRO A 1 78 ? 6.985 -2.173 4.306 1.00 27.60 78 PRO A CA 1
ATOM 596 C C . PRO A 1 78 ? 7.880 -3.245 3.667 1.00 28.09 78 PRO A C 1
ATOM 597 O O . PRO A 1 78 ? 8.977 -3.505 4.176 1.00 28.22 78 PRO A O 1
ATOM 601 N N . PRO A 1 79 ? 7.412 -3.898 2.582 1.00 28.51 79 PRO A N 1
ATOM 602 C CA . PRO A 1 79 ? 8.201 -4.991 2.024 1.00 28.17 79 PRO A CA 1
ATOM 603 C C . PRO A 1 79 ? 9.622 -4.582 1.693 1.00 27.50 79 PRO A C 1
ATOM 604 O O . PRO A 1 79 ? 10.528 -5.415 1.783 1.00 27.06 79 PRO A O 1
ATOM 608 N N . GLU A 1 80 ? 9.815 -3.309 1.328 1.00 26.86 80 GLU A N 1
ATOM 609 C CA . GLU A 1 80 ? 11.139 -2.841 0.945 1.00 27.17 80 GLU A CA 1
ATOM 610 C C . GLU A 1 80 ? 12.096 -2.726 2.128 1.00 26.45 80 GLU A C 1
ATOM 611 O O . GLU A 1 80 ? 13.289 -2.588 1.908 1.00 27.84 80 GLU A O 1
ATOM 617 N N . MET A 1 81 ? 11.595 -2.784 3.362 1.00 25.66 81 MET A N 1
ATOM 618 C CA . MET A 1 81 ? 12.450 -2.668 4.579 1.00 26.29 81 MET A CA 1
ATOM 619 C C . MET A 1 81 ? 12.657 -3.957 5.400 1.00 25.54 81 MET A C 1
ATOM 620 O O . MET A 1 81 ? 13.480 -3.989 6.352 1.00 24.67 81 MET A O 1
ATOM 625 N N . LYS A 1 82 ? 11.918 -5.011 5.064 1.00 24.90 82 LYS A N 1
ATOM 626 C CA . LYS A 1 82 ? 11.989 -6.242 5.870 1.00 23.89 82 LYS A CA 1
ATOM 627 C C . LYS A 1 82 ? 13.375 -6.879 5.907 1.00 24.30 82 LYS A C 1
ATOM 628 O O . LYS A 1 82 ? 13.810 -7.360 6.949 1.00 22.56 82 LYS A O 1
ATOM 634 N N . THR A 1 83 ? 14.094 -6.842 4.786 1.00 25.27 83 THR A N 1
ATOM 635 C CA . THR A 1 83 ? 15.391 -7.532 4.702 1.00 25.81 83 THR A CA 1
ATOM 636 C C . THR A 1 83 ? 16.499 -6.983 5.608 1.00 26.01 83 THR A C 1
ATOM 637 O O . THR A 1 83 ? 17.108 -7.745 6.362 1.00 25.86 83 THR A O 1
ATOM 641 N N . MET A 1 84 ? 16.778 -5.687 5.557 1.00 26.90 84 MET A N 1
ATOM 642 C CA . MET A 1 84 ? 17.760 -5.105 6.492 1.00 27.22 84 MET A CA 1
ATOM 643 C C . MET A 1 84 ? 17.338 -5.240 7.948 1.00 24.90 84 MET A C 1
ATOM 644 O O . MET A 1 84 ? 18.193 -5.445 8.815 1.00 24.08 84 MET A O 1
ATOM 649 N N . ALA A 1 85 ? 16.034 -5.135 8.224 1.00 22.73 85 ALA A N 1
ATOM 650 C CA . ALA A 1 85 ? 15.583 -5.263 9.601 1.00 21.20 85 ALA A CA 1
ATOM 651 C C . ALA A 1 85 ? 15.907 -6.667 10.091 1.00 20.03 85 ALA A C 1
ATOM 652 O O . ALA A 1 85 ? 16.463 -6.820 11.171 1.00 19.54 85 ALA A O 1
ATOM 654 N N . LYS A 1 86 ? 15.611 -7.683 9.273 1.00 19.49 86 LYS A N 1
ATOM 655 C CA . LYS A 1 86 ? 15.923 -9.081 9.642 1.00 19.06 86 LYS A CA 1
ATOM 656 C C . LYS A 1 86 ? 17.423 -9.327 9.789 1.00 19.00 86 LYS A C 1
ATOM 657 O O . LYS A 1 86 ? 17.842 -10.045 10.702 1.00 18.16 86 LYS A O 1
ATOM 663 N N . GLU A 1 87 ? 18.224 -8.758 8.889 1.00 18.98 87 GLU A N 1
ATOM 664 C CA . GLU A 1 87 ? 19.678 -8.854 9.026 1.00 20.88 87 GLU A CA 1
ATOM 665 C C . GLU A 1 87 ? 20.177 -8.185 10.326 1.00 19.97 87 GLU A C 1
ATOM 666 O O . GLU A 1 87 ? 20.989 -8.767 11.044 1.00 19.89 87 GLU A O 1
ATOM 672 N N . ALA A 1 88 ? 19.668 -6.979 10.621 1.00 19.69 88 ALA A N 1
ATOM 673 C CA . ALA A 1 88 ? 19.961 -6.299 11.887 1.00 19.12 88 ALA A CA 1
ATOM 674 C C . ALA A 1 88 ? 19.607 -7.186 13.083 1.00 18.15 88 ALA A C 1
ATOM 675 O O . ALA A 1 88 ? 20.412 -7.339 13.998 1.00 17.80 88 ALA A O 1
ATOM 677 N N . LEU A 1 89 ? 18.398 -7.750 13.085 1.00 17.39 89 LEU A N 1
ATOM 678 C CA . LEU A 1 89 ? 17.985 -8.624 14.199 1.00 17.13 89 LEU A CA 1
ATOM 679 C C . LEU A 1 89 ? 18.950 -9.806 14.361 1.00 17.59 89 LEU A C 1
ATOM 680 O O . LEU A 1 89 ? 19.392 -10.127 15.484 1.00 16.90 89 LEU A O 1
ATOM 685 N N . THR A 1 90 ? 19.278 -10.453 13.242 1.00 17.91 90 THR A N 1
ATOM 686 C CA . THR A 1 90 ? 20.217 -11.578 13.248 1.00 19.63 90 THR A CA 1
ATOM 687 C C . THR A 1 90 ? 21.593 -11.153 13.765 1.00 19.61 90 THR A C 1
ATOM 688 O O . THR A 1 90 ? 22.162 -11.850 14.601 1.00 19.11 90 THR A O 1
ATOM 692 N N . HIS A 1 91 ? 22.103 -10.009 13.300 1.00 20.01 91 HIS A N 1
ATOM 693 C CA . HIS A 1 91 ? 23.402 -9.479 13.772 1.00 21.35 91 HIS A CA 1
ATOM 694 C C . HIS A 1 91 ? 23.412 -9.210 15.267 1.00 20.82 91 HIS A C 1
ATOM 695 O O . HIS A 1 91 ? 24.405 -9.455 15.944 1.00 21.26 91 HIS A O 1
ATOM 702 N N . CYS A 1 92 ? 22.285 -8.731 15.794 1.00 19.65 92 CYS A N 1
ATOM 703 C CA . CYS A 1 92 ? 22.233 -8.260 17.167 1.00 19.68 92 CYS A CA 1
ATOM 704 C C . CYS A 1 92 ? 21.585 -9.263 18.156 1.00 19.73 92 CYS A C 1
ATOM 705 O O . CYS A 1 92 ? 21.377 -8.941 19.330 1.00 19.87 92 CYS A O 1
ATOM 708 N N . LYS A 1 93 ? 21.277 -10.472 17.680 1.00 19.75 93 LYS A N 1
ATOM 709 C CA . LYS A 1 93 ? 20.427 -11.397 18.445 1.00 20.56 93 LYS A CA 1
ATOM 710 C C . LYS A 1 93 ? 21.039 -11.845 19.780 1.00 20.19 93 LYS A C 1
ATOM 711 O O . LYS A 1 93 ? 20.306 -12.168 20.710 1.00 21.17 93 LYS A O 1
ATOM 717 N N . ASP A 1 94 ? 22.363 -11.814 19.885 1.00 20.02 94 ASP A N 1
ATOM 718 C CA . ASP A 1 94 ? 23.030 -12.265 21.112 1.00 20.62 94 ASP A CA 1
ATOM 719 C C . ASP A 1 94 ? 23.507 -11.119 22.026 1.00 19.29 94 ASP A C 1
ATOM 720 O O . ASP A 1 94 ? 24.072 -11.387 23.087 1.00 18.50 94 ASP A O 1
ATOM 725 N N . THR A 1 95 ? 23.279 -9.866 21.614 1.00 17.15 95 THR A N 1
ATOM 726 C CA . THR A 1 95 ? 23.635 -8.692 22.433 1.00 16.62 95 THR A CA 1
ATOM 727 C C . THR A 1 95 ? 23.077 -8.839 23.840 1.00 16.48 95 THR A C 1
ATOM 728 O O . THR A 1 95 ? 23.770 -8.577 24.828 1.00 16.45 95 THR A O 1
ATOM 732 N N . GLN A 1 96 ? 21.814 -9.255 23.923 1.00 15.76 96 GLN A N 1
ATOM 733 C CA . GLN A 1 96 ? 21.129 -9.399 25.200 1.00 15.69 96 GLN A CA 1
ATOM 734 C C . GLN A 1 96 ? 21.814 -10.329 26.216 1.00 16.28 96 GLN A C 1
ATOM 735 O O . GLN A 1 96 ? 21.723 -10.102 27.414 1.00 16.23 96 GLN A O 1
ATOM 741 N N . THR A 1 97 ? 22.496 -11.369 25.736 1.00 17.28 97 THR A N 1
ATOM 742 C CA . THR A 1 97 ? 23.188 -12.320 26.605 1.00 18.27 97 THR A CA 1
ATOM 743 C C . THR A 1 97 ? 24.289 -11.653 27.459 1.00 18.41 97 THR A C 1
ATOM 744 O O . THR A 1 97 ? 24.631 -12.155 28.517 1.00 18.31 97 THR A O 1
ATOM 748 N N . SER A 1 98 ? 24.808 -10.503 27.016 1.00 17.85 98 SER A N 1
ATOM 749 C CA . SER A 1 98 ? 25.854 -9.769 27.756 1.00 18.30 98 SER A CA 1
ATOM 750 C C . SER A 1 98 ? 25.389 -8.886 28.908 1.00 18.19 98 SER A C 1
ATOM 751 O O . SER A 1 98 ? 26.232 -8.261 29.561 1.00 18.86 98 SER A O 1
ATOM 754 N N . TYR A 1 99 ? 24.080 -8.814 29.143 1.00 18.11 99 TYR A N 1
ATOM 755 C CA . TYR A 1 99 ? 23.515 -7.922 30.163 1.00 19.11 99 TYR A CA 1
ATOM 756 C C . TYR A 1 99 ? 22.506 -8.654 31.003 1.00 19.83 99 TYR A C 1
ATOM 757 O O . TYR A 1 99 ? 21.563 -9.264 30.479 1.00 20.25 99 TYR A O 1
ATOM 766 N N . LYS A 1 100 ? 22.682 -8.544 32.315 1.00 21.04 100 LYS A N 1
ATOM 767 C CA . LYS A 1 100 ? 21.748 -9.108 33.287 1.00 21.87 100 LYS A CA 1
ATOM 768 C C . LYS A 1 100 ? 20.458 -8.284 33.362 1.00 21.24 100 LYS A C 1
ATOM 769 O O . LYS A 1 100 ? 19.380 -8.864 33.403 1.00 21.43 100 LYS A O 1
ATOM 775 N N . ASP A 1 101 ? 20.572 -6.950 33.372 1.00 19.51 101 ASP A N 1
ATOM 776 C CA . ASP A 1 101 ? 19.407 -6.044 33.511 1.00 19.43 101 ASP A CA 1
ATOM 777 C C . ASP A 1 101 ? 18.584 -6.004 32.216 1.00 17.32 101 ASP A C 1
ATOM 778 O O . ASP A 1 101 ? 19.093 -5.591 31.172 1.00 17.51 101 ASP A O 1
ATOM 783 N N . PRO A 1 102 ? 17.300 -6.393 32.281 1.00 17.13 102 PRO A N 1
ATOM 784 C CA . PRO A 1 102 ? 16.526 -6.439 31.044 1.00 16.61 102 PRO A CA 1
ATOM 785 C C . PRO A 1 102 ? 16.322 -5.068 30.401 1.00 15.93 102 PRO A C 1
ATOM 786 O O . PRO A 1 102 ? 16.053 -5.009 29.198 1.00 14.36 102 PRO A O 1
ATOM 790 N N . CYS A 1 103 ? 16.409 -3.982 31.181 1.00 14.80 103 CYS A N 1
ATOM 791 C CA . CYS A 1 103 ? 16.431 -2.642 30.557 1.00 14.79 103 CYS A CA 1
ATOM 792 C C . CYS A 1 103 ? 17.669 -2.484 29.667 1.00 14.01 103 CYS A C 1
ATOM 793 O O . CYS A 1 103 ? 17.573 -1.917 28.571 1.00 14.32 103 CYS A O 1
ATOM 796 N N . ASP A 1 104 ? 18.824 -2.960 30.129 1.00 13.92 104 ASP A N 1
ATOM 797 C CA . ASP A 1 104 ? 20.039 -2.994 29.266 1.00 14.90 104 ASP A CA 1
ATOM 798 C C . ASP A 1 104 ? 19.844 -3.911 28.039 1.00 14.61 104 ASP A C 1
ATOM 799 O O . ASP A 1 104 ? 20.170 -3.525 26.910 1.00 13.75 104 ASP A O 1
ATOM 804 N N . LYS A 1 105 ? 19.308 -5.112 28.269 1.00 14.17 105 LYS A N 1
ATOM 805 C CA . LYS A 1 105 ? 19.004 -6.056 27.169 1.00 14.66 105 LYS A CA 1
ATOM 806 C C . LYS A 1 105 ? 18.229 -5.356 26.060 1.00 14.57 105 LYS A C 1
ATOM 807 O O . LYS A 1 105 ? 18.625 -5.402 24.896 1.00 15.07 105 LYS A O 1
ATOM 813 N N . ALA A 1 106 ? 17.122 -4.703 26.427 1.00 13.73 106 ALA A N 1
ATOM 814 C CA . ALA A 1 106 ? 16.247 -4.067 25.455 1.00 13.43 106 ALA A CA 1
ATOM 815 C C . ALA A 1 106 ? 16.958 -2.883 24.779 1.00 12.82 106 ALA A C 1
ATOM 816 O O . ALA A 1 106 ? 17.009 -2.777 23.545 1.00 12.29 106 ALA A O 1
ATOM 818 N N . TYR A 1 107 ? 17.524 -2.005 25.600 1.00 12.47 107 TYR A N 1
ATOM 819 C CA . TYR A 1 107 ? 18.137 -0.796 25.088 1.00 12.19 107 TYR A CA 1
ATOM 820 C C . TYR A 1 107 ? 19.333 -1.115 24.189 1.00 11.76 107 TYR A C 1
ATOM 821 O O . TYR A 1 107 ? 19.403 -0.638 23.059 1.00 12.09 107 TYR A O 1
ATOM 830 N N . PHE A 1 108 ? 20.282 -1.898 24.691 1.00 12.01 108 PHE A N 1
ATOM 831 C CA . PHE A 1 108 ? 21.494 -2.153 23.896 1.00 12.76 108 PHE A CA 1
ATOM 832 C C . PHE A 1 108 ? 21.266 -3.070 22.687 1.00 12.45 108 PHE A C 1
ATOM 833 O O . PHE A 1 108 ? 22.016 -2.976 21.721 1.00 11.29 108 PHE A O 1
ATOM 841 N N . SER A 1 109 ? 20.225 -3.922 22.725 1.00 11.86 109 SER A N 1
ATOM 842 C CA . SER A 1 109 ? 19.851 -4.686 21.518 1.00 12.86 109 SER A CA 1
ATOM 843 C C . SER A 1 109 ? 19.330 -3.746 20.415 1.00 13.01 109 SER A C 1
ATOM 844 O O . SER A 1 109 ? 19.674 -3.897 19.243 1.00 13.07 109 SER A O 1
ATOM 847 N N . ALA A 1 110 ? 18.507 -2.774 20.804 1.00 13.79 110 ALA A N 1
ATOM 848 C CA . ALA A 1 110 ? 17.977 -1.748 19.884 1.00 13.40 110 ALA A CA 1
ATOM 849 C C . ALA A 1 110 ? 19.108 -0.872 19.389 1.00 14.10 110 ALA A C 1
ATOM 850 O O . ALA A 1 110 ? 19.214 -0.626 18.191 1.00 13.63 110 ALA A O 1
ATOM 852 N N . LYS A 1 111 ? 19.964 -0.429 20.316 1.00 14.09 111 LYS A N 1
ATOM 853 C CA . LYS A 1 111 ? 21.154 0.328 19.935 1.00 14.37 111 LYS A CA 1
ATOM 854 C C . LYS A 1 111 ? 22.030 -0.441 18.924 1.00 14.64 111 LYS A C 1
ATOM 855 O O . LYS A 1 111 ? 22.496 0.144 17.936 1.00 15.15 111 LYS A O 1
ATOM 861 N N . CYS A 1 112 ? 22.265 -1.727 19.169 1.00 13.53 112 CYS A N 1
ATOM 862 C CA . CYS A 1 112 ? 22.989 -2.575 18.219 1.00 15.09 112 CYS A CA 1
ATOM 863 C C . CYS A 1 112 ? 22.355 -2.507 16.818 1.00 15.54 112 CYS A C 1
ATOM 864 O O . CYS A 1 112 ? 23.050 -2.386 15.808 1.00 16.14 112 CYS A O 1
ATOM 867 N N . ALA A 1 113 ? 21.032 -2.576 16.765 1.00 15.34 113 ALA A N 1
ATOM 868 C CA . ALA A 1 113 ? 20.350 -2.525 15.486 1.00 16.34 113 ALA A CA 1
ATOM 869 C C . ALA A 1 113 ? 20.478 -1.126 14.853 1.00 16.27 113 ALA A C 1
ATOM 870 O O . ALA A 1 113 ? 20.712 -1.017 13.662 1.00 15.44 113 ALA A O 1
ATOM 872 N N . ALA A 1 114 ? 20.377 -0.085 15.679 1.00 17.38 114 ALA A N 1
ATOM 873 C CA . ALA A 1 114 ? 20.562 1.340 15.263 1.00 18.66 114 ALA A CA 1
ATOM 874 C C . ALA A 1 114 ? 21.967 1.633 14.728 1.00 19.90 114 ALA A C 1
ATOM 875 O O . ALA A 1 114 ? 22.136 2.387 13.755 1.00 21.57 114 ALA A O 1
ATOM 877 N N . ASP A 1 115 ? 22.979 1.045 15.344 1.00 19.02 115 ASP A N 1
ATOM 878 C CA . ASP A 1 115 ? 24.351 1.213 14.858 1.00 20.33 115 ASP A CA 1
ATOM 879 C C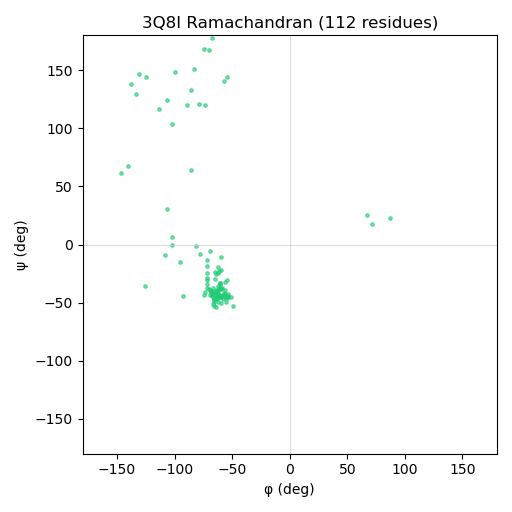 . ASP A 1 115 ? 24.588 0.453 13.568 1.00 21.01 115 ASP A C 1
ATOM 880 O O . ASP A 1 115 ? 25.334 0.906 12.696 1.00 23.84 115 ASP A O 1
ATOM 885 N N . PHE A 1 116 ? 23.936 -0.691 13.445 1.00 20.82 116 PHE A N 1
ATOM 886 C CA . PHE A 1 116 ? 24.157 -1.586 12.332 1.00 21.70 116 PHE A CA 1
ATOM 887 C C . PHE A 1 116 ? 23.529 -1.023 11.057 1.00 22.28 116 PHE A C 1
ATOM 888 O O . PHE A 1 116 ? 24.095 -1.129 9.985 1.00 22.04 116 PHE A O 1
ATOM 896 N N . THR A 1 117 ? 22.342 -0.452 11.183 1.00 21.90 117 THR A N 1
ATOM 897 C CA . THR A 1 117 ? 21.670 0.069 9.998 1.00 24.02 117 THR A CA 1
ATOM 898 C C . THR A 1 117 ? 20.979 1.392 10.28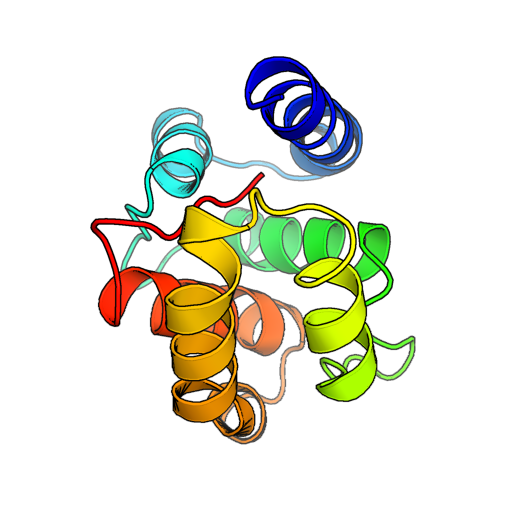9 1.00 24.67 117 THR A C 1
ATOM 899 O O . THR A 1 117 ? 19.743 1.469 10.305 1.00 24.46 117 THR A O 1
ATOM 903 N N . PRO A 1 118 ? 21.784 2.448 10.554 1.00 27.22 118 PRO A N 1
ATOM 904 C CA . PRO A 1 118 ? 21.221 3.751 10.969 1.00 28.71 118 PRO A CA 1
ATOM 905 C C . PRO A 1 118 ? 20.331 4.361 9.901 1.00 30.03 118 PRO A C 1
ATOM 906 O O . PRO A 1 118 ? 19.464 5.159 10.212 1.00 30.70 118 PRO A O 1
ATOM 910 N N . ASP A 1 119 ? 20.549 3.979 8.650 1.00 31.54 119 ASP A N 1
ATOM 911 C CA . ASP A 1 119 ? 19.775 4.530 7.531 1.00 33.27 119 ASP A CA 1
ATOM 912 C C . ASP A 1 119 ? 18.321 4.026 7.496 1.00 32.26 119 ASP A C 1
ATOM 913 O O . ASP A 1 119 ? 17.484 4.644 6.830 1.00 33.08 119 ASP A O 1
ATOM 918 N N . THR A 1 120 ? 18.025 2.917 8.190 1.00 30.39 120 THR A N 1
ATOM 919 C CA . THR A 1 120 ? 16.705 2.263 8.092 1.00 28.81 120 THR A CA 1
ATOM 920 C C . THR A 1 120 ? 15.975 2.037 9.429 1.00 27.41 120 THR A C 1
ATOM 921 O O . THR A 1 120 ? 14.750 2.102 9.481 1.00 26.71 120 THR A O 1
ATOM 925 N N . PHE A 1 121 ? 16.726 1.731 10.4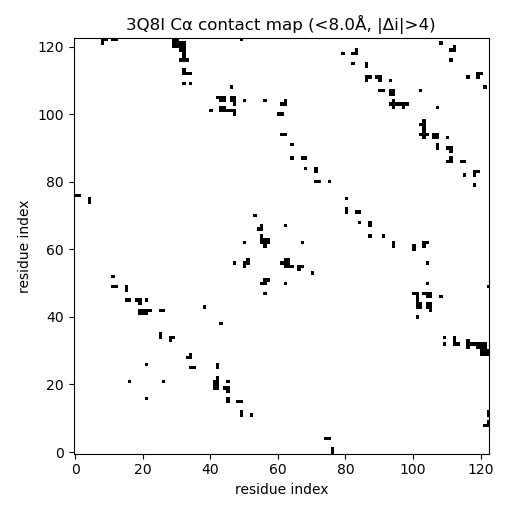89 1.00 25.95 121 PHE A N 1
ATOM 926 C CA . PHE A 1 121 ? 16.143 1.442 11.802 1.00 23.91 121 PHE A CA 1
ATOM 927 C C . PHE A 1 121 ? 15.291 2.609 12.272 1.00 23.60 121 PHE A C 1
ATOM 928 O O . PHE A 1 121 ? 15.656 3.785 12.091 1.00 22.00 121 PHE A O 1
ATOM 936 N N . MET A 1 122 ? 14.165 2.267 12.887 1.00 23.03 122 MET A N 1
ATOM 937 C CA . MET A 1 122 ? 13.257 3.262 13.504 1.00 23.62 122 MET A CA 1
ATOM 938 C C . MET A 1 122 ? 12.804 2.698 14.835 1.00 21.38 122 MET A C 1
ATOM 939 O O . MET A 1 122 ? 12.517 1.509 14.913 1.00 22.55 122 MET A O 1
ATOM 944 N N . PHE A 1 123 ? 12.752 3.521 15.883 1.00 19.40 123 PHE A N 1
ATOM 945 C CA . PHE A 1 123 ? 12.325 3.023 17.211 1.00 16.64 123 PHE A CA 1
ATOM 946 C C . PHE A 1 123 ? 11.171 3.882 17.700 1.00 16.12 123 PHE A C 1
ATOM 947 O O . PHE A 1 123 ? 11.142 5.090 17.412 1.00 17.03 123 PHE A O 1
ATOM 955 N N . PRO A 1 124 ? 10.197 3.276 18.408 1.00 15.55 124 PRO A N 1
ATOM 956 C CA . PRO A 1 124 ? 9.069 4.098 18.860 1.00 16.40 124 PRO A CA 1
ATOM 957 C C . PRO A 1 124 ? 9.488 5.281 19.757 1.00 16.84 124 PRO A C 1
ATOM 958 O O . PRO A 1 124 ? 8.927 6.371 19.592 1.00 17.07 124 PRO A O 1
#

CATH classification: 1.10.238.20

Nearest PDB structures (foldseek):
  3q8i-assembly1_A  TM=1.008E+00  e=1.195E-17  Anopheles gambiae
  3b88-assembly1_A  TM=9.327E-01  e=3.968E-09  Drosophila melanogaster
  2qdi-assembly2_B  TM=9.367E-01  e=4.648E-09  unclassified
  3b7a-assembly2_B  TM=9.358E-01  e=5.165E-09  Drosophila melanogaster
  1ooh-assembly1_A  TM=9.346E-01  e=5.740E-09  Drosophila melanogaster